Protein AF-A0A660N7K0-F1 (afdb_monomer)

Secondary structure (DSSP, 8-state):
--S-SSHHHHHHHHHHHHHHHHHHHHHHHHHHTTT-HHHHHHHHHHHHHHHHHH-HHHHHHHHHHHSHHHHHIIIIIITTSHHHHHHHHHHHHHHHHHHTTT---S-HHHHHHHHHHHHHHHHHHHHHHHTTSS-HHHHHHHHHHHHHHHHHHHHHHHHHHHTT-

Radius of gyration: 17.68 Å; Cα contacts (8 Å, |Δi|>4): 95; chains: 1; bounding box: 57×30×47 Å

Structure (mmCIF, N/CA/C/O backbone):
data_AF-A0A660N7K0-F1
#
_entry.id   AF-A0A660N7K0-F1
#
loop_
_atom_site.group_PDB
_atom_site.id
_atom_site.type_symbol
_atom_site.label_atom_id
_atom_site.label_alt_id
_atom_site.label_comp_id
_atom_site.label_asym_id
_atom_site.label_entity_id
_atom_site.label_seq_id
_atom_site.pdbx_PDB_ins_code
_atom_site.Cartn_x
_atom_site.Cartn_y
_atom_site.Cartn_z
_atom_site.occupancy
_atom_site.B_iso_or_equiv
_atom_site.auth_seq_id
_atom_site.auth_comp_id
_atom_site.auth_asym_id
_atom_site.auth_atom_id
_atom_site.pdbx_PDB_model_num
ATOM 1 N N . TYR A 1 1 ? -32.719 -7.099 9.840 1.00 61.91 1 TYR A N 1
ATOM 2 C CA . TYR A 1 1 ? -33.393 -8.025 8.919 1.00 61.91 1 TYR A CA 1
ATOM 3 C C . TYR A 1 1 ? -33.889 -7.398 7.612 1.00 61.91 1 TYR A C 1
ATOM 5 O O . TYR A 1 1 ? -33.947 -8.126 6.643 1.00 61.91 1 TYR A O 1
ATOM 13 N N . THR A 1 2 ? -34.236 -6.100 7.505 1.00 68.75 2 THR A N 1
ATOM 14 C CA . THR A 1 2 ? -34.593 -5.500 6.186 1.00 68.75 2 THR A CA 1
ATOM 15 C C . THR A 1 2 ? -33.383 -5.198 5.291 1.00 68.75 2 THR A C 1
ATOM 17 O O . THR A 1 2 ? -33.498 -5.291 4.078 1.00 68.75 2 THR A O 1
ATOM 20 N N . TYR A 1 3 ? -32.246 -4.820 5.884 1.00 72.25 3 TYR A N 1
ATOM 21 C CA . TYR A 1 3 ? -31.009 -4.471 5.160 1.00 72.25 3 TYR A CA 1
ATOM 22 C C . TYR A 1 3 ? -29.835 -5.398 5.465 1.00 72.25 3 TYR A C 1
ATOM 24 O O . TYR A 1 3 ? -28.925 -5.483 4.659 1.00 72.25 3 TYR A O 1
ATOM 32 N N . PHE A 1 4 ? -29.871 -6.049 6.629 1.00 82.62 4 PHE A N 1
ATOM 33 C CA . PHE A 1 4 ? -28.865 -7.009 7.062 1.00 82.62 4 PHE A CA 1
ATOM 34 C C . PHE A 1 4 ? -29.554 -8.195 7.715 1.00 82.62 4 PHE A C 1
ATOM 36 O O . PHE A 1 4 ? -30.488 -7.984 8.512 1.00 82.62 4 PHE A O 1
ATOM 43 N N . GLU A 1 5 ? -29.115 -9.398 7.372 1.00 80.12 5 GLU A N 1
ATOM 44 C CA . GLU A 1 5 ? -29.612 -10.653 7.928 1.00 80.12 5 GLU A CA 1
ATOM 45 C C . GLU A 1 5 ? -29.101 -10.857 9.350 1.00 80.12 5 GLU A C 1
ATOM 47 O O . GLU A 1 5 ? -29.891 -11.157 10.235 1.00 80.12 5 GLU A O 1
ATOM 52 N N . ASP A 1 6 ? -27.837 -10.569 9.633 1.00 81.38 6 ASP A N 1
ATOM 53 C CA . ASP A 1 6 ? -27.287 -10.646 10.983 1.00 81.38 6 ASP A CA 1
ATOM 54 C C . ASP A 1 6 ? -26.099 -9.682 11.173 1.00 81.38 6 ASP A C 1
ATOM 56 O O . ASP A 1 6 ? -25.927 -8.706 10.437 1.00 81.38 6 ASP A O 1
ATOM 60 N N . LYS A 1 7 ? -25.331 -9.879 12.249 1.00 77.38 7 LYS A N 1
ATOM 61 C CA . LYS A 1 7 ? -24.154 -9.052 12.541 1.00 77.38 7 LYS A CA 1
ATOM 62 C C . LYS A 1 7 ? -22.987 -9.355 11.606 1.00 77.38 7 LYS A C 1
ATOM 64 O O . LYS A 1 7 ? -22.185 -8.451 11.387 1.00 77.38 7 LYS A O 1
ATOM 69 N N . ASP A 1 8 ? -22.904 -10.574 11.089 1.00 73.31 8 ASP A N 1
ATOM 70 C CA . ASP A 1 8 ? -21.825 -11.005 10.209 1.00 73.31 8 ASP A CA 1
ATOM 71 C C . ASP A 1 8 ? -22.048 -10.420 8.807 1.00 73.31 8 ASP A C 1
ATOM 73 O O . ASP A 1 8 ? -21.110 -9.900 8.211 1.00 73.31 8 ASP A O 1
ATOM 77 N N . ASP A 1 9 ? -23.301 -10.342 8.350 1.00 71.12 9 ASP A N 1
ATOM 78 C CA . ASP A 1 9 ? -23.692 -9.645 7.115 1.00 71.12 9 ASP A CA 1
ATOM 79 C C . ASP A 1 9 ? -23.392 -8.131 7.180 1.00 71.12 9 ASP A C 1
ATOM 81 O O . ASP A 1 9 ? -22.743 -7.554 6.302 1.00 71.12 9 ASP A O 1
ATOM 85 N N . LEU A 1 10 ? -23.747 -7.474 8.294 1.00 78.12 10 LEU A N 1
ATOM 86 C CA . LEU A 1 10 ? -23.352 -6.079 8.531 1.00 78.12 10 LEU A CA 1
ATOM 87 C C . LEU A 1 10 ? -21.824 -5.911 8.519 1.00 78.12 10 LEU A C 1
ATOM 89 O O . LEU A 1 10 ? -21.305 -4.926 7.991 1.00 78.12 10 LEU A O 1
ATOM 93 N N . PHE A 1 11 ? -21.099 -6.853 9.118 1.00 72.56 11 PHE A N 1
ATOM 94 C CA . PHE A 1 11 ? -19.645 -6.821 9.176 1.00 72.56 11 PHE A CA 1
ATOM 95 C C . PHE A 1 11 ? -19.012 -6.985 7.794 1.00 72.56 11 PHE A C 1
ATOM 97 O O . PHE A 1 11 ? -18.104 -6.227 7.449 1.00 72.56 11 PHE A O 1
ATOM 104 N N . GLN A 1 12 ? -19.520 -7.916 6.987 1.00 72.25 12 GLN A N 1
ATOM 105 C CA . GLN A 1 12 ? -19.068 -8.139 5.620 1.00 72.25 12 GLN A CA 1
ATOM 106 C C . GLN A 1 12 ? -19.296 -6.900 4.749 1.00 72.25 12 GLN A C 1
ATOM 108 O O . GLN A 1 12 ? -18.367 -6.442 4.086 1.00 72.25 12 GLN A O 1
ATOM 113 N N . TYR A 1 13 ? -20.475 -6.281 4.819 1.00 76.00 13 TYR A N 1
ATOM 114 C CA . TYR A 1 13 ? -20.754 -5.049 4.078 1.00 76.00 13 TYR A CA 1
ATOM 115 C C . TYR A 1 13 ? -19.778 -3.912 4.435 1.00 76.00 13 TYR A C 1
ATOM 117 O O . TYR A 1 13 ? -19.250 -3.210 3.567 1.00 76.00 13 TYR A O 1
ATOM 125 N N . VAL A 1 14 ? -19.503 -3.738 5.731 1.00 74.44 14 VAL A N 1
ATOM 126 C CA . VAL A 1 14 ? -18.566 -2.727 6.247 1.00 74.44 14 VAL A CA 1
ATOM 127 C C . VAL A 1 14 ? -17.125 -3.034 5.816 1.00 74.44 14 VAL A C 1
ATOM 129 O O . VAL A 1 14 ? -16.373 -2.108 5.498 1.00 74.44 14 VAL A O 1
ATOM 132 N N . ALA A 1 15 ? -16.739 -4.310 5.771 1.00 70.94 15 ALA A N 1
ATOM 133 C CA . ALA A 1 15 ? -15.451 -4.778 5.270 1.00 70.94 15 ALA A CA 1
ATOM 134 C C . ALA A 1 15 ? -15.271 -4.511 3.765 1.00 70.94 15 ALA A C 1
ATOM 136 O O . ALA A 1 15 ? -14.248 -3.957 3.359 1.00 70.94 15 ALA A O 1
ATOM 137 N N . GLU A 1 16 ? -16.265 -4.849 2.945 1.00 73.06 16 GLU A N 1
ATOM 138 C CA . GLU A 1 16 ? -16.228 -4.658 1.491 1.00 73.06 16 GLU A CA 1
ATOM 139 C C . GLU A 1 16 ? -16.136 -3.175 1.104 1.00 73.06 16 GLU A C 1
ATOM 141 O O . GLU A 1 16 ? -15.312 -2.803 0.263 1.00 73.06 16 GLU A O 1
ATOM 146 N N . ASP A 1 17 ? -16.911 -2.300 1.758 1.00 75.25 17 ASP A N 1
ATOM 147 C CA . ASP A 1 17 ? -16.816 -0.850 1.541 1.00 75.25 17 ASP A CA 1
ATOM 148 C C . ASP A 1 17 ? -15.418 -0.312 1.879 1.00 75.25 17 ASP A C 1
ATOM 150 O O . ASP A 1 17 ? -14.887 0.55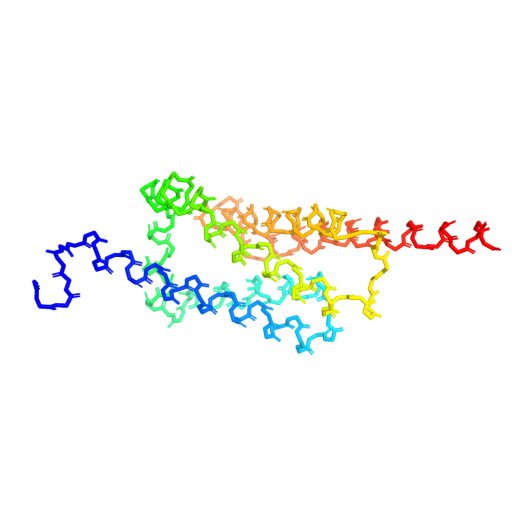3 1.179 1.00 75.25 17 ASP A O 1
ATOM 154 N N . PHE A 1 18 ? -14.791 -0.842 2.927 1.00 74.06 18 PHE A N 1
ATOM 155 C CA . PHE A 1 18 ? -13.445 -0.440 3.314 1.00 74.06 18 PHE A CA 1
ATOM 156 C C . PHE A 1 18 ? -12.383 -0.892 2.322 1.00 74.06 18 PHE A C 1
ATOM 158 O O . PHE A 1 18 ? -11.549 -0.077 1.924 1.00 74.06 18 PHE A O 1
ATOM 165 N N . VAL A 1 19 ? -12.435 -2.155 1.890 1.00 74.38 19 VAL A N 1
ATOM 166 C CA . VAL A 1 19 ? -11.533 -2.680 0.859 1.00 74.38 19 VAL A CA 1
ATOM 167 C C . VAL A 1 19 ? -11.653 -1.841 -0.408 1.00 74.38 19 VAL A C 1
ATOM 169 O O . VAL A 1 19 ? -10.633 -1.383 -0.920 1.00 74.38 19 VAL A O 1
ATOM 172 N N . ARG A 1 20 ? -12.879 -1.539 -0.855 1.00 76.31 20 ARG A N 1
ATOM 173 C CA . ARG A 1 20 ? -13.115 -0.661 -2.009 1.00 76.31 20 ARG A CA 1
ATOM 174 C C . ARG A 1 20 ? -12.455 0.706 -1.830 1.00 76.31 20 ARG A C 1
ATOM 176 O O . ARG A 1 20 ? -11.701 1.132 -2.695 1.00 76.31 20 ARG A O 1
ATOM 183 N N . ARG A 1 21 ? -1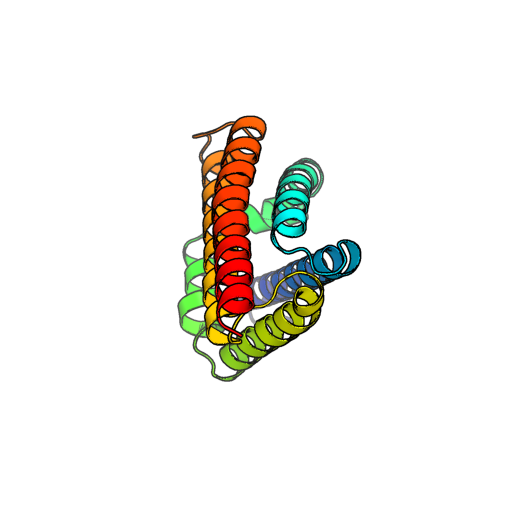2.655 1.369 -0.685 1.00 79.94 21 ARG A N 1
ATOM 184 C CA . ARG A 1 21 ? -12.035 2.680 -0.410 1.00 79.94 21 ARG A CA 1
ATOM 185 C C . ARG A 1 21 ? -10.509 2.626 -0.362 1.00 79.94 21 ARG A C 1
ATOM 187 O O . ARG A 1 21 ? -9.864 3.586 -0.782 1.00 79.94 21 ARG A O 1
ATOM 194 N N . ILE A 1 22 ? -9.927 1.549 0.171 1.00 79.50 22 ILE A N 1
ATOM 195 C CA . ILE A 1 22 ? -8.472 1.354 0.150 1.00 79.50 22 ILE A CA 1
ATOM 196 C C . ILE A 1 22 ? -7.996 1.214 -1.291 1.00 79.50 22 ILE A C 1
ATOM 198 O O . ILE A 1 22 ? -7.069 1.919 -1.677 1.00 79.50 22 ILE A O 1
ATOM 202 N N . VAL A 1 23 ? -8.626 0.340 -2.076 1.00 82.56 23 VAL A N 1
ATOM 203 C CA . VAL A 1 23 ? -8.269 0.098 -3.480 1.00 82.56 23 VAL A CA 1
ATOM 204 C C . VAL A 1 23 ? -8.353 1.392 -4.289 1.00 82.56 23 VAL A C 1
ATOM 206 O O . VAL A 1 23 ? -7.375 1.770 -4.935 1.00 82.56 23 VAL A O 1
ATOM 209 N N . ASP A 1 24 ? -9.454 2.134 -4.163 1.00 86.38 24 ASP A N 1
ATOM 210 C CA . ASP A 1 24 ? -9.631 3.434 -4.813 1.00 86.38 24 ASP A CA 1
ATOM 211 C C . ASP A 1 24 ? -8.522 4.415 -4.412 1.00 86.38 24 ASP A C 1
ATOM 213 O O . ASP A 1 24 ? -7.967 5.123 -5.260 1.00 86.38 24 ASP A O 1
ATOM 217 N N . ARG A 1 25 ? -8.146 4.449 -3.123 1.00 88.94 25 ARG A N 1
ATOM 218 C CA . ARG A 1 25 ? -7.062 5.318 -2.650 1.00 88.94 25 ARG A CA 1
ATOM 219 C C . ARG A 1 25 ? -5.704 4.884 -3.196 1.00 88.94 25 ARG A C 1
ATOM 221 O O . ARG A 1 25 ? -4.945 5.755 -3.609 1.00 88.94 25 ARG A O 1
ATOM 228 N N . VAL A 1 26 ? -5.410 3.584 -3.237 1.00 88.88 26 VAL A N 1
ATOM 229 C CA . VAL A 1 26 ? -4.169 3.036 -3.811 1.00 88.88 26 VAL A CA 1
ATOM 230 C C . VAL A 1 26 ? -4.041 3.456 -5.272 1.00 88.88 26 VAL A C 1
ATOM 232 O O . VAL A 1 26 ? -3.041 4.067 -5.647 1.00 88.88 26 VAL A O 1
ATOM 235 N N . ILE A 1 27 ? -5.077 3.212 -6.077 1.00 91.31 27 ILE A N 1
ATOM 236 C CA . ILE A 1 27 ? -5.116 3.602 -7.491 1.00 91.31 27 ILE A CA 1
ATOM 237 C C . ILE A 1 27 ? -4.935 5.116 -7.640 1.00 91.31 27 ILE A C 1
ATOM 239 O O . ILE A 1 27 ? -4.167 5.571 -8.487 1.00 91.31 27 ILE A O 1
ATOM 243 N N . THR A 1 28 ? -5.624 5.903 -6.810 1.00 94.62 28 THR A N 1
ATOM 244 C CA . THR A 1 28 ? -5.541 7.368 -6.842 1.00 94.62 28 THR A CA 1
ATOM 245 C C . THR A 1 28 ? -4.121 7.855 -6.568 1.00 94.62 28 THR A C 1
ATOM 247 O O . THR A 1 28 ? -3.601 8.635 -7.356 1.00 94.62 28 THR A O 1
ATOM 250 N N . VAL A 1 29 ? -3.461 7.365 -5.514 1.00 95.25 29 VAL A N 1
ATOM 251 C CA . VAL A 1 29 ? -2.089 7.786 -5.174 1.00 95.25 29 VAL A CA 1
ATOM 252 C C . VAL A 1 29 ? -1.095 7.371 -6.259 1.00 95.25 29 VAL A C 1
ATOM 254 O O . VAL A 1 29 ? -0.212 8.149 -6.612 1.00 95.25 29 VAL A O 1
ATOM 257 N N . ILE A 1 30 ? -1.263 6.186 -6.851 1.00 95.31 30 ILE A N 1
ATOM 258 C CA . ILE A 1 30 ? -0.426 5.743 -7.975 1.00 95.31 30 ILE A CA 1
ATOM 259 C C . ILE A 1 30 ? -0.611 6.663 -9.186 1.00 95.31 30 ILE A C 1
ATOM 261 O O . ILE A 1 30 ? 0.378 7.065 -9.798 1.00 95.31 30 ILE A O 1
ATOM 265 N N . LYS A 1 31 ? -1.852 7.057 -9.506 1.00 95.00 31 LYS A N 1
ATOM 266 C CA . LYS A 1 31 ? -2.149 8.041 -10.563 1.00 95.00 31 LYS A CA 1
ATOM 267 C C . LYS A 1 31 ? -1.535 9.411 -10.253 1.00 95.00 31 LYS A C 1
ATOM 269 O O . LYS A 1 31 ? -0.892 9.988 -11.126 1.00 95.00 31 LYS A O 1
ATOM 274 N N . GLU A 1 32 ? -1.693 9.909 -9.026 1.00 95.94 32 GLU A N 1
ATOM 275 C CA . GLU A 1 32 ? -1.128 11.186 -8.554 1.00 95.94 32 GLU A CA 1
ATOM 276 C C . GLU A 1 32 ? 0.405 11.215 -8.675 1.00 95.94 32 GLU A C 1
ATOM 278 O O . GLU A 1 32 ? 0.977 12.240 -9.039 1.00 95.94 32 GLU A O 1
ATOM 283 N N . ASN A 1 33 ? 1.062 10.073 -8.454 1.00 95.88 33 ASN A N 1
ATOM 284 C CA . ASN A 1 33 ? 2.512 9.903 -8.575 1.00 95.88 33 ASN A CA 1
ATOM 285 C C . ASN A 1 33 ? 2.975 9.438 -9.966 1.00 95.88 33 ASN A C 1
ATOM 287 O O . ASN A 1 33 ? 4.088 8.927 -10.110 1.00 95.88 33 ASN A O 1
ATOM 291 N N . GLY A 1 34 ? 2.130 9.566 -10.994 1.00 94.00 34 GLY A N 1
ATOM 292 C CA . GLY A 1 34 ? 2.491 9.251 -12.378 1.00 94.00 34 GLY A CA 1
ATOM 293 C C . GLY A 1 34 ? 2.863 7.785 -12.624 1.00 94.00 34 GLY A C 1
ATOM 294 O O . GLY A 1 34 ? 3.617 7.506 -13.551 1.00 94.00 34 GLY A O 1
ATOM 295 N N . GLY A 1 35 ? 2.371 6.858 -11.798 1.00 93.06 35 GLY A N 1
ATOM 296 C CA . GLY A 1 35 ? 2.657 5.426 -11.908 1.00 93.06 35 GLY A CA 1
ATOM 297 C C . GLY A 1 35 ? 3.796 4.912 -11.025 1.00 93.06 35 GLY A C 1
ATOM 298 O O . GLY A 1 35 ? 4.073 3.713 -11.055 1.00 93.06 35 GLY A O 1
ATOM 299 N N . ASN A 1 36 ? 4.457 5.765 -10.230 1.00 94.69 36 ASN A N 1
ATOM 300 C CA . ASN A 1 36 ? 5.545 5.324 -9.353 1.00 94.69 36 ASN A CA 1
ATOM 301 C C . ASN A 1 36 ? 5.002 4.514 -8.157 1.00 94.69 36 ASN A C 1
ATOM 303 O O . ASN A 1 36 ? 4.364 5.063 -7.253 1.00 94.69 36 ASN A O 1
ATOM 307 N N . LEU A 1 37 ? 5.264 3.204 -8.146 1.00 94.06 37 LEU A N 1
ATOM 308 C CA . LEU A 1 37 ? 4.744 2.260 -7.153 1.00 94.06 37 LEU A CA 1
ATOM 309 C C . LEU A 1 37 ? 5.409 2.433 -5.783 1.00 94.06 37 LEU A C 1
ATOM 311 O O . LEU A 1 37 ? 4.721 2.428 -4.762 1.00 94.06 37 LEU A O 1
ATOM 315 N N . PHE A 1 38 ? 6.731 2.609 -5.750 1.00 94.69 38 PHE A N 1
ATOM 316 C CA . PHE A 1 38 ? 7.514 2.656 -4.511 1.00 94.69 38 PHE A CA 1
ATOM 317 C C . PHE A 1 38 ? 7.284 3.964 -3.744 1.00 94.69 38 PHE A C 1
ATOM 319 O O . PHE A 1 38 ? 7.058 3.951 -2.529 1.00 94.69 38 PHE A O 1
ATOM 326 N N . LEU A 1 39 ? 7.225 5.094 -4.455 1.00 95.00 39 LEU A N 1
ATOM 327 C CA . LEU A 1 39 ? 6.812 6.382 -3.898 1.00 95.00 39 LEU A CA 1
ATOM 328 C C . LEU A 1 39 ? 5.386 6.303 -3.347 1.00 95.00 39 LEU A C 1
ATOM 330 O O . LEU A 1 39 ? 5.128 6.729 -2.218 1.00 95.00 39 LEU A O 1
ATOM 334 N N . SER A 1 40 ? 4.471 5.707 -4.114 1.00 96.00 40 SER A N 1
ATOM 335 C CA . SER A 1 40 ? 3.074 5.556 -3.702 1.00 96.00 40 SER A CA 1
ATOM 336 C C . SER A 1 40 ? 2.936 4.708 -2.443 1.00 96.00 40 SER A C 1
ATOM 338 O O . SER A 1 40 ? 2.213 5.100 -1.530 1.00 96.00 40 SER A O 1
ATOM 340 N N . ALA A 1 41 ? 3.669 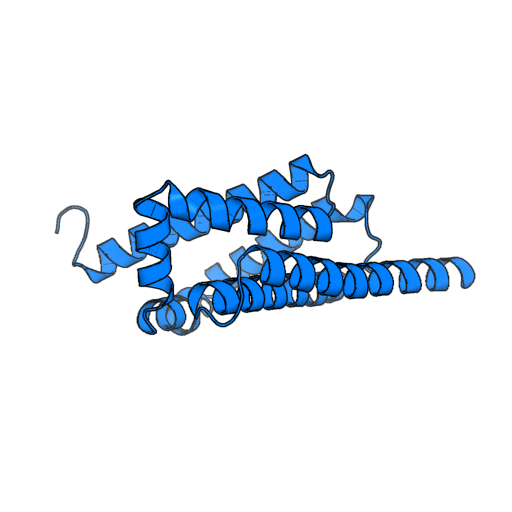3.597 -2.339 1.00 94.56 41 ALA A N 1
ATOM 341 C CA . ALA A 1 41 ? 3.676 2.753 -1.147 1.00 94.56 41 ALA A CA 1
ATOM 342 C C .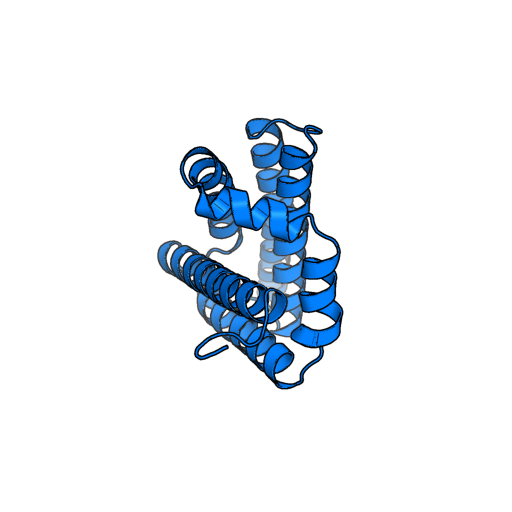 ALA A 1 41 ? 4.156 3.517 0.101 1.00 94.56 41 ALA A C 1
ATOM 344 O O . ALA A 1 41 ? 3.510 3.458 1.149 1.00 94.56 41 ALA A O 1
ATOM 345 N N . ASN A 1 42 ? 5.235 4.298 -0.016 1.00 94.44 42 ASN A N 1
ATOM 346 C CA . ASN A 1 42 ? 5.732 5.142 1.074 1.00 94.44 42 ASN A CA 1
ATOM 347 C C . ASN A 1 42 ? 4.719 6.219 1.500 1.00 94.44 42 ASN A C 1
ATOM 349 O O . ASN A 1 42 ? 4.525 6.459 2.697 1.00 94.44 42 ASN A O 1
ATOM 353 N N . MET A 1 43 ? 4.056 6.865 0.535 1.00 94.50 43 MET A N 1
ATOM 354 C CA . MET A 1 43 ? 3.029 7.876 0.807 1.00 94.50 43 MET A CA 1
ATOM 355 C C . MET A 1 43 ? 1.802 7.271 1.486 1.00 94.50 43 MET A C 1
ATOM 357 O O . MET A 1 43 ? 1.362 7.786 2.513 1.00 94.50 43 MET A O 1
ATOM 361 N N . LEU A 1 44 ? 1.298 6.153 0.963 1.00 92.88 44 LEU A N 1
ATOM 362 C CA . LEU A 1 44 ? 0.170 5.421 1.539 1.00 92.88 44 LEU A CA 1
ATOM 363 C C . LEU A 1 44 ? 0.473 4.951 2.964 1.00 92.88 44 LEU A C 1
ATOM 365 O O . LEU A 1 44 ? -0.410 4.987 3.819 1.00 92.88 44 LEU A O 1
ATOM 369 N N . PHE A 1 45 ? 1.716 4.552 3.247 1.00 91.69 45 PHE A N 1
ATOM 370 C CA . PHE A 1 45 ? 2.112 4.114 4.583 1.00 91.69 45 PHE A CA 1
ATOM 371 C C . PHE A 1 45 ? 2.050 5.271 5.583 1.00 91.69 45 PHE A C 1
ATOM 373 O O . PHE A 1 45 ? 1.437 5.151 6.644 1.00 91.69 45 PHE A O 1
ATOM 380 N N . ALA A 1 46 ? 2.632 6.417 5.223 1.00 90.62 46 ALA A N 1
ATOM 381 C CA . ALA A 1 46 ? 2.592 7.616 6.055 1.00 90.62 46 ALA A CA 1
ATOM 382 C C . ALA A 1 46 ? 1.156 8.134 6.250 1.00 90.62 46 ALA A C 1
ATOM 384 O O . ALA A 1 46 ? 0.770 8.483 7.365 1.00 90.62 46 ALA A O 1
ATOM 385 N N . GLU A 1 47 ? 0.352 8.141 5.184 1.00 88.81 47 GLU A N 1
ATOM 386 C CA . GLU A 1 47 ? -1.053 8.544 5.240 1.00 88.81 47 GLU A CA 1
ATOM 387 C C . GLU A 1 47 ? -1.882 7.610 6.130 1.00 88.81 47 GLU A C 1
ATOM 389 O O . GLU A 1 47 ? -2.700 8.081 6.920 1.00 88.81 47 GLU A O 1
ATOM 394 N N . GLY A 1 48 ? -1.661 6.295 6.039 1.00 83.50 48 GLY A N 1
ATOM 395 C CA . GLY A 1 48 ? -2.354 5.301 6.856 1.00 83.50 48 GLY A CA 1
ATOM 396 C C . GLY A 1 48 ? -2.115 5.501 8.353 1.00 83.50 48 GLY A C 1
ATOM 397 O O . GLY A 1 48 ? -3.068 5.487 9.132 1.00 83.50 48 GLY A O 1
ATOM 398 N N . LEU A 1 49 ? -0.862 5.760 8.744 1.00 84.75 49 LEU A N 1
ATOM 399 C CA . LEU A 1 49 ? -0.498 6.036 10.138 1.00 84.75 49 LEU A CA 1
ATOM 400 C C . LEU A 1 49 ? -1.137 7.327 10.669 1.00 84.75 49 LEU A C 1
ATOM 402 O O . LEU A 1 49 ? -1.558 7.381 11.823 1.00 84.75 49 LEU A O 1
ATOM 406 N N . GLU A 1 50 ? -1.249 8.363 9.838 1.00 84.44 50 GLU A N 1
ATOM 407 C CA . GLU A 1 50 ? -1.854 9.632 10.252 1.00 84.44 50 GLU A CA 1
ATOM 408 C C . GLU A 1 50 ? -3.386 9.555 10.335 1.00 84.44 50 GLU A C 1
ATOM 410 O O . GLU A 1 50 ? -4.004 10.045 11.287 1.00 84.44 50 GLU A O 1
ATOM 415 N N . ARG A 1 51 ? -4.024 8.879 9.372 1.00 78.12 51 ARG A N 1
ATOM 416 C CA . ARG A 1 51 ? -5.478 8.665 9.376 1.00 78.12 51 ARG A CA 1
ATOM 417 C C . ARG A 1 51 ? -5.937 7.851 10.578 1.00 78.12 51 ARG A C 1
ATOM 419 O O . ARG A 1 51 ? -7.010 8.113 11.106 1.00 78.12 51 ARG A O 1
ATOM 426 N N . GLU A 1 52 ? -5.147 6.896 11.048 1.00 75.50 52 GLU A N 1
ATOM 427 C CA . GLU A 1 52 ? -5.482 6.136 12.254 1.00 75.50 52 GLU A CA 1
ATOM 428 C C . GLU A 1 52 ? -5.575 7.012 13.508 1.00 75.50 52 GLU A C 1
ATOM 430 O O . GLU A 1 52 ? -6.452 6.798 14.345 1.00 75.50 52 GLU A O 1
ATOM 435 N N . LYS A 1 53 ? -4.709 8.020 13.646 1.00 77.94 53 LYS A N 1
ATOM 436 C CA . LYS A 1 53 ? -4.734 8.931 14.804 1.00 77.94 53 LYS A CA 1
ATOM 437 C C . LYS A 1 53 ? -6.001 9.781 14.841 1.00 77.94 53 LYS A C 1
ATOM 439 O O . LYS A 1 53 ? -6.411 10.229 15.908 1.00 77.94 53 LYS A O 1
ATOM 444 N N . THR A 1 54 ? -6.609 10.008 13.679 1.00 74.69 54 THR A N 1
ATOM 445 C CA . THR A 1 54 ? -7.675 10.997 13.483 1.00 74.69 54 THR A CA 1
ATOM 446 C C . THR A 1 54 ? -9.032 10.383 13.132 1.00 74.69 54 THR A C 1
ATOM 448 O O . THR A 1 54 ? -10.053 11.055 13.264 1.00 74.69 54 THR A O 1
ATOM 451 N N . SER A 1 55 ? -9.080 9.111 12.722 1.00 75.50 55 SER A N 1
ATOM 452 C CA . SER A 1 55 ? -10.293 8.446 12.243 1.00 75.50 55 SER A CA 1
ATOM 453 C C . SER A 1 55 ? -10.688 7.250 13.109 1.00 75.50 55 SER A C 1
ATOM 455 O O . SER A 1 55 ? -10.083 6.180 13.041 1.00 75.50 55 SER A O 1
ATOM 457 N N . THR A 1 56 ? -11.795 7.393 13.843 1.00 70.75 56 THR A N 1
ATOM 458 C CA . THR A 1 56 ? -12.462 6.286 14.556 1.00 70.75 56 THR A CA 1
ATOM 459 C C . THR A 1 56 ? -12.814 5.130 13.616 1.00 70.75 56 THR A C 1
ATOM 461 O O . THR A 1 56 ? -12.748 3.969 14.005 1.00 70.75 56 THR A O 1
ATOM 464 N N . TYR A 1 57 ? -13.147 5.446 12.359 1.00 69.25 57 TYR A N 1
ATOM 465 C CA . TYR A 1 57 ? -13.425 4.456 11.319 1.00 69.25 57 TYR A CA 1
ATOM 466 C C . TYR A 1 57 ? -12.174 3.616 11.039 1.00 69.25 57 TYR A C 1
ATOM 468 O O . TYR A 1 57 ? -12.227 2.398 11.144 1.00 69.25 57 TYR A O 1
ATOM 476 N N . ALA A 1 58 ? -11.020 4.247 10.793 1.00 67.19 58 ALA A N 1
ATOM 477 C CA . ALA A 1 58 ? -9.761 3.536 10.547 1.00 67.19 58 ALA A CA 1
ATOM 478 C C . ALA A 1 58 ? -9.315 2.662 11.736 1.00 67.19 58 ALA A C 1
ATOM 480 O O . ALA A 1 58 ? -8.805 1.561 11.531 1.00 67.19 58 ALA A O 1
ATOM 481 N N . GLN A 1 59 ? -9.545 3.117 12.972 1.00 68.88 59 GLN A N 1
ATOM 482 C CA . GLN A 1 59 ? -9.255 2.332 14.178 1.00 68.88 59 GLN A CA 1
ATOM 483 C C . GLN A 1 59 ? -10.138 1.084 14.280 1.00 68.88 59 GLN A C 1
ATOM 485 O O . GLN A 1 59 ? -9.621 0.000 14.542 1.00 68.88 59 GLN A O 1
ATOM 490 N N . LEU A 1 60 ? -11.444 1.216 14.011 1.00 67.12 60 LEU A N 1
ATOM 491 C CA . LEU A 1 60 ? -12.373 0.084 13.972 1.00 67.12 60 LEU A CA 1
ATOM 492 C C . LEU A 1 60 ? -11.893 -0.986 12.983 1.00 67.12 60 LEU A C 1
ATOM 494 O O . LEU A 1 60 ? -11.860 -2.161 13.328 1.00 67.12 60 LEU A O 1
ATOM 498 N N . TYR A 1 61 ? -11.441 -0.588 11.792 1.00 67.81 61 TYR A N 1
ATOM 499 C CA . TYR A 1 61 ? -10.939 -1.545 10.802 1.00 67.81 61 TYR A CA 1
ATOM 500 C C . TYR A 1 61 ? -9.651 -2.234 11.195 1.00 67.81 61 TYR A C 1
ATOM 502 O O . TYR A 1 61 ? -9.486 -3.410 10.901 1.00 67.81 61 TYR A O 1
ATOM 510 N N . LEU A 1 62 ? -8.731 -1.533 11.849 1.00 65.69 62 LEU A N 1
ATOM 511 C CA . LEU A 1 62 ? -7.513 -2.165 12.341 1.00 65.69 62 LEU A CA 1
ATOM 512 C C . LEU A 1 62 ? -7.822 -3.218 13.407 1.00 65.69 62 LEU A C 1
ATOM 514 O O . LEU A 1 62 ? -7.161 -4.251 13.433 1.00 65.69 62 LEU A O 1
ATOM 518 N N . GLU A 1 63 ? -8.825 -2.988 14.255 1.00 64.75 63 GLU A N 1
ATOM 519 C CA . GLU A 1 63 ? -9.308 -4.009 15.193 1.00 64.75 63 GLU A CA 1
ATOM 520 C C . GLU A 1 63 ? -9.980 -5.181 14.466 1.00 64.75 63 GLU A C 1
ATOM 522 O O . GLU A 1 63 ? -9.722 -6.335 14.795 1.00 64.75 63 GLU A O 1
ATOM 527 N N . VAL A 1 64 ? -10.743 -4.903 13.409 1.00 60.94 64 VAL A N 1
ATOM 528 C CA . VAL A 1 64 ? -11.340 -5.925 12.535 1.00 60.94 64 VAL A CA 1
ATOM 529 C C . VAL A 1 64 ? -10.279 -6.763 11.809 1.00 60.94 64 VAL A C 1
ATOM 531 O O . VAL A 1 64 ? -10.377 -7.983 11.789 1.00 60.94 64 VAL A O 1
ATOM 534 N N . PHE A 1 65 ? -9.221 -6.143 11.281 1.00 59.22 65 PHE A N 1
ATOM 535 C CA . PHE A 1 65 ? -8.097 -6.823 10.624 1.00 59.22 65 PHE A CA 1
ATOM 536 C C . PHE A 1 65 ? -7.279 -7.699 11.582 1.00 59.22 65 PHE A C 1
ATOM 538 O O . PHE A 1 65 ? -6.660 -8.669 11.147 1.00 59.22 65 PHE A O 1
ATOM 545 N N . LYS A 1 66 ? -7.231 -7.345 12.874 1.00 58.72 66 LYS A N 1
ATOM 546 C CA . LYS A 1 66 ? -6.584 -8.165 13.911 1.00 58.72 66 LYS A CA 1
ATOM 547 C C . LYS A 1 66 ? -7.392 -9.414 14.238 1.00 58.72 66 LYS A C 1
ATOM 549 O O . LYS A 1 66 ? -6.808 -10.385 14.721 1.00 58.72 66 LYS A O 1
ATOM 554 N N . ASP A 1 67 ? -8.701 -9.393 14.002 1.00 56.97 67 ASP A N 1
ATOM 555 C CA . ASP A 1 67 ? -9.537 -10.564 14.186 1.00 56.97 67 ASP A CA 1
ATOM 556 C C . ASP A 1 67 ? -9.233 -11.579 13.077 1.00 56.97 67 ASP A C 1
ATOM 558 O O . ASP A 1 67 ? -9.374 -11.318 11.878 1.00 56.97 67 ASP A O 1
ATOM 562 N N . TYR A 1 68 ? -8.796 -12.766 13.498 1.00 46.38 68 TYR A N 1
ATOM 563 C CA . TYR A 1 68 ? -8.478 -13.902 12.634 1.00 46.38 68 TYR A CA 1
ATOM 564 C C . TYR A 1 68 ? -9.637 -14.225 11.676 1.00 46.38 68 TYR A C 1
ATOM 566 O O . TYR A 1 68 ? -9.413 -14.723 10.577 1.00 46.38 68 TYR A O 1
ATOM 574 N N . THR A 1 69 ? -10.866 -13.868 12.056 1.00 46.75 69 THR A N 1
ATOM 575 C CA . THR A 1 69 ? -12.089 -14.038 11.270 1.00 46.75 69 THR A CA 1
ATOM 576 C C . THR A 1 69 ? -12.118 -13.186 9.998 1.00 46.75 69 THR A C 1
ATOM 578 O O . THR A 1 69 ? -12.561 -13.685 8.972 1.00 46.75 69 THR A O 1
ATOM 581 N N . PHE A 1 70 ? -11.589 -11.958 10.001 1.00 49.69 70 PHE A N 1
ATOM 582 C CA . PHE A 1 70 ? -11.532 -11.104 8.804 1.00 49.69 70 PHE A CA 1
ATOM 583 C C . PHE A 1 70 ? -10.493 -11.607 7.795 1.00 49.69 70 PHE A C 1
ATOM 585 O O . PHE A 1 70 ? -10.771 -11.718 6.603 1.00 49.69 70 PHE A O 1
ATOM 592 N N . VAL A 1 71 ? -9.303 -11.982 8.276 1.00 53.00 71 VAL A N 1
ATOM 593 C CA . VAL A 1 71 ? -8.253 -12.600 7.447 1.00 53.00 71 VAL A CA 1
ATOM 594 C C . VAL A 1 71 ? -8.730 -13.941 6.885 1.00 53.00 71 VAL A C 1
ATOM 596 O O . VAL A 1 71 ? -8.408 -14.282 5.749 1.00 53.00 71 VAL A O 1
ATOM 599 N N . ARG A 1 72 ? -9.527 -14.686 7.657 1.00 49.44 72 ARG A N 1
ATOM 600 C CA . ARG A 1 72 ? -10.174 -15.931 7.242 1.00 49.44 72 ARG A CA 1
ATOM 601 C C . ARG A 1 72 ? -11.287 -15.697 6.219 1.00 49.44 72 ARG A C 1
ATOM 603 O O . ARG A 1 72 ? -11.274 -16.358 5.198 1.00 49.44 72 ARG A O 1
ATOM 610 N N . LEU A 1 73 ? -12.180 -14.730 6.419 1.00 47.34 73 LEU A N 1
ATOM 611 C CA . LEU A 1 73 ? -13.228 -14.355 5.456 1.00 47.34 73 LEU A CA 1
ATOM 612 C C . LEU A 1 73 ? -12.624 -13.875 4.133 1.00 47.34 73 LEU A C 1
ATOM 614 O O . LEU A 1 73 ? -13.045 -14.314 3.068 1.00 47.34 73 LEU A O 1
ATOM 618 N N . MET A 1 74 ? -11.563 -13.066 4.192 1.00 50.66 74 MET A N 1
ATOM 619 C CA . MET A 1 74 ? -10.826 -12.639 3.005 1.00 50.66 74 MET A CA 1
ATOM 620 C C . MET A 1 74 ? -10.081 -13.793 2.323 1.00 50.66 74 MET A C 1
ATOM 622 O O . MET A 1 74 ? -10.002 -13.773 1.107 1.00 50.66 74 MET A O 1
ATOM 626 N N . ASN A 1 75 ? -9.561 -14.800 3.038 1.00 50.97 75 ASN A N 1
ATOM 627 C CA . ASN A 1 75 ? -8.786 -15.904 2.437 1.00 50.97 75 ASN A CA 1
ATOM 628 C C . ASN A 1 75 ? -9.599 -17.164 2.068 1.00 50.97 75 ASN A C 1
ATOM 630 O O . ASN A 1 75 ? -9.226 -17.872 1.132 1.00 50.97 75 ASN A O 1
ATOM 634 N N . GLU A 1 76 ? -10.655 -17.493 2.812 1.00 42.72 76 GLU A N 1
ATOM 635 C CA . GLU A 1 76 ? -11.400 -18.757 2.703 1.00 42.72 76 GLU A CA 1
ATOM 636 C C . GLU A 1 76 ? -12.691 -18.614 1.886 1.00 42.72 76 GLU A C 1
ATOM 638 O O . GLU A 1 76 ? -12.967 -19.493 1.071 1.00 42.72 76 GLU A O 1
ATOM 643 N N . GLU A 1 77 ? -13.437 -17.513 2.035 1.00 44.00 77 GLU A N 1
ATOM 644 C CA . GLU A 1 77 ? -14.725 -17.295 1.344 1.00 44.00 77 GLU A CA 1
ATOM 645 C C . GLU A 1 77 ? -14.643 -16.193 0.269 1.00 44.00 77 GLU A C 1
ATOM 647 O O . GLU A 1 77 ? -15.221 -16.325 -0.809 1.00 44.00 77 GLU A O 1
ATOM 652 N N . GLY A 1 78 ? -13.841 -15.151 0.511 1.00 44.97 78 GLY A N 1
ATOM 653 C CA . GLY A 1 78 ? -13.592 -14.035 -0.399 1.00 44.97 78 GLY A CA 1
ATOM 654 C C . GLY A 1 78 ? -12.586 -14.371 -1.503 1.00 44.97 78 GLY A C 1
ATOM 655 O O . GLY A 1 78 ? -12.968 -14.497 -2.659 1.00 44.97 78 GLY A O 1
ATOM 656 N N . ALA A 1 79 ? -11.304 -14.563 -1.193 1.00 47.50 79 ALA A N 1
ATOM 657 C CA . ALA A 1 79 ? -10.221 -14.664 -2.186 1.00 47.50 79 ALA A CA 1
ATOM 658 C C . ALA A 1 79 ? -10.256 -15.908 -3.089 1.00 47.50 79 ALA A C 1
ATOM 660 O O . ALA A 1 79 ? -9.469 -15.994 -4.028 1.00 47.50 79 ALA A O 1
ATOM 661 N N . ARG A 1 80 ? -11.127 -16.889 -2.823 1.00 44.78 80 ARG A N 1
ATOM 662 C CA . ARG A 1 80 ? -11.246 -18.116 -3.631 1.00 44.78 80 ARG A CA 1
ATOM 663 C C . ARG A 1 80 ? -12.489 -18.168 -4.508 1.00 44.78 80 ARG A C 1
ATOM 665 O O . ARG A 1 80 ? -12.612 -19.099 -5.306 1.00 44.78 80 ARG A O 1
ATOM 672 N N . SER A 1 81 ? -13.396 -17.196 -4.402 1.00 58.50 81 SER A N 1
ATOM 673 C CA . SER A 1 81 ? -14.446 -17.070 -5.406 1.00 58.50 81 SER A CA 1
ATOM 674 C C . SER A 1 81 ? -13.795 -16.627 -6.720 1.00 58.50 81 SER A C 1
ATOM 676 O O . SER A 1 81 ? -12.908 -15.770 -6.741 1.00 58.50 81 SER A O 1
ATOM 678 N N . LYS A 1 82 ? -14.207 -17.236 -7.835 1.00 59.78 82 LYS A N 1
ATOM 679 C CA . LYS A 1 82 ? -13.689 -16.889 -9.165 1.00 59.78 82 LYS A CA 1
ATOM 680 C C . LYS A 1 82 ? -13.806 -15.383 -9.437 1.00 59.78 82 LYS A C 1
ATOM 682 O O . LYS A 1 82 ? -12.888 -14.787 -9.980 1.00 59.78 82 LYS A O 1
ATOM 687 N N . GLU A 1 83 ? -14.898 -14.778 -8.983 1.00 63.53 83 GLU A N 1
ATOM 688 C CA . GLU A 1 83 ? -15.179 -13.351 -9.130 1.00 63.53 83 GLU A CA 1
ATOM 689 C C . GLU A 1 83 ? -14.175 -12.4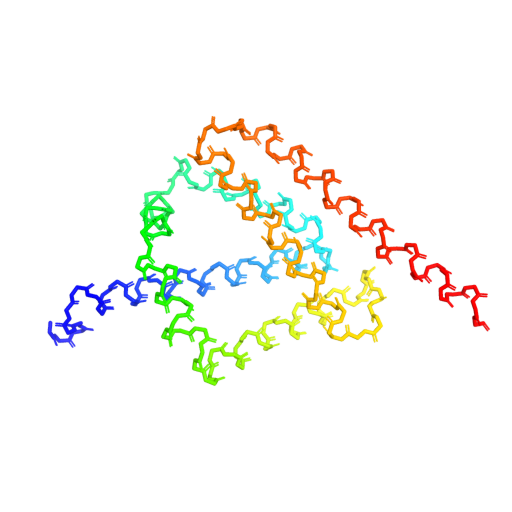62 -8.376 1.00 63.53 83 GLU A C 1
ATOM 691 O O . GLU A 1 83 ? -13.749 -11.430 -8.886 1.00 63.53 83 GLU A O 1
ATOM 696 N N . ASN A 1 84 ? -13.751 -12.853 -7.173 1.00 65.31 84 ASN A N 1
ATOM 697 C CA . ASN A 1 84 ? -12.787 -12.069 -6.401 1.00 65.31 84 ASN A CA 1
ATOM 698 C C . ASN A 1 84 ? -11.355 -12.237 -6.919 1.00 65.31 84 ASN A C 1
ATOM 700 O O . ASN A 1 84 ? -10.587 -11.277 -6.887 1.00 65.31 84 ASN A O 1
ATOM 704 N N . LEU A 1 85 ? -11.014 -13.411 -7.461 1.00 66.31 85 LEU A N 1
ATOM 705 C CA . LEU A 1 85 ? -9.770 -13.601 -8.212 1.00 66.31 85 LEU A CA 1
ATOM 706 C C . LEU A 1 85 ? -9.749 -12.735 -9.478 1.00 66.31 85 LEU A C 1
ATOM 708 O O . LEU A 1 85 ? -8.749 -12.075 -9.741 1.00 66.31 85 LEU A O 1
ATOM 712 N N . GLU A 1 86 ? -10.859 -12.670 -10.216 1.00 72.25 86 GLU A N 1
ATOM 713 C CA . GLU A 1 86 ? -10.994 -11.809 -11.399 1.00 72.25 86 GLU A CA 1
ATOM 714 C C . GLU A 1 86 ? -10.851 -10.322 -11.041 1.00 72.25 86 GLU A C 1
ATOM 716 O O . GLU A 1 86 ? -10.083 -9.615 -11.692 1.00 72.25 86 GLU A O 1
ATOM 721 N N . LYS A 1 87 ? -11.495 -9.855 -9.961 1.00 73.50 87 LYS A N 1
ATOM 722 C CA . LYS A 1 87 ? -11.328 -8.478 -9.453 1.00 73.50 87 LYS A CA 1
ATOM 723 C C . LYS A 1 87 ? -9.884 -8.184 -9.036 1.00 73.50 87 LYS A C 1
ATOM 725 O O . LYS A 1 87 ? -9.379 -7.088 -9.270 1.00 73.50 87 LYS A O 1
ATOM 730 N N . TRP A 1 88 ? -9.207 -9.155 -8.425 1.00 73.31 88 TRP A N 1
ATOM 731 C CA . TRP A 1 88 ? -7.808 -9.019 -8.021 1.00 73.31 88 TRP A CA 1
ATOM 732 C C . TRP A 1 88 ? -6.859 -8.961 -9.223 1.00 73.31 88 TRP A C 1
ATOM 734 O O . TRP A 1 88 ? -5.937 -8.143 -9.249 1.00 73.31 88 TRP A O 1
ATOM 744 N N . GLU A 1 89 ? -7.098 -9.782 -10.246 1.00 79.12 89 GLU A N 1
ATOM 745 C CA . GLU A 1 89 ? -6.374 -9.713 -11.516 1.00 79.12 89 GLU A CA 1
ATOM 746 C C . GLU A 1 89 ? -6.633 -8.397 -12.258 1.00 79.12 89 GLU A C 1
ATOM 748 O O . GLU A 1 89 ? -5.706 -7.824 -12.830 1.00 79.12 89 GLU A O 1
ATOM 753 N N . GLU A 1 90 ? -7.873 -7.904 -12.256 1.00 83.69 90 GLU A N 1
ATOM 754 C CA . GLU A 1 90 ? -8.241 -6.632 -12.880 1.00 83.69 90 GLU A CA 1
ATOM 755 C C . GLU A 1 90 ? -7.532 -5.456 -12.202 1.00 83.69 90 GLU A C 1
ATOM 757 O O . GLU A 1 90 ? -6.932 -4.628 -12.892 1.00 83.69 90 GLU A O 1
ATOM 762 N N . LEU A 1 91 ? -7.480 -5.448 -10.866 1.00 84.12 91 LEU A N 1
ATOM 763 C CA . LEU A 1 91 ? -6.706 -4.472 -10.099 1.00 84.12 91 LEU A CA 1
ATOM 764 C C . LEU A 1 91 ? -5.220 -4.498 -10.482 1.00 84.12 91 LEU A C 1
ATOM 766 O O . LEU A 1 91 ? -4.627 -3.451 -10.751 1.00 84.12 91 LEU A O 1
ATOM 770 N N . HIS A 1 92 ? -4.617 -5.688 -10.555 1.00 86.06 92 HIS A N 1
ATOM 771 C CA . HIS A 1 92 ? -3.228 -5.831 -10.994 1.00 86.06 92 HIS A CA 1
ATOM 772 C C . HIS A 1 92 ? -3.020 -5.292 -12.407 1.00 86.06 92 HIS A C 1
ATOM 774 O O . HIS A 1 92 ? -2.046 -4.586 -12.655 1.00 86.06 92 HIS A O 1
ATOM 780 N N . ARG A 1 93 ? -3.933 -5.583 -13.339 1.00 90.81 93 ARG A N 1
ATOM 781 C CA . ARG A 1 93 ? -3.850 -5.070 -14.712 1.00 90.81 93 ARG A CA 1
ATOM 782 C C . ARG A 1 93 ? -3.953 -3.552 -14.759 1.00 90.81 93 ARG A C 1
ATOM 784 O O . ARG A 1 93 ? -3.178 -2.936 -15.489 1.00 90.81 93 ARG A O 1
ATOM 791 N N . GLU A 1 94 ? -4.863 -2.945 -13.999 1.00 91.81 94 GLU A N 1
ATOM 792 C CA . GLU A 1 94 ? -4.980 -1.486 -13.940 1.00 91.81 94 GLU A CA 1
ATOM 793 C C . GLU A 1 94 ? -3.679 -0.863 -13.424 1.00 91.81 94 GLU A C 1
ATOM 795 O O . GLU A 1 94 ? -3.103 0.004 -14.084 1.00 91.81 94 GLU A O 1
ATOM 800 N N . ILE A 1 95 ? -3.162 -1.343 -12.290 1.00 92.38 95 ILE A N 1
ATOM 801 C CA . ILE A 1 95 ? -1.933 -0.801 -11.697 1.00 92.38 95 ILE A CA 1
ATOM 802 C C . ILE A 1 95 ? -0.717 -1.054 -12.602 1.00 92.38 95 ILE A C 1
ATOM 804 O O . ILE A 1 95 ? 0.142 -0.179 -12.754 1.00 92.38 95 ILE A O 1
ATOM 808 N N . TYR A 1 96 ? -0.656 -2.206 -13.268 1.00 93.12 96 TYR A N 1
ATOM 809 C CA . TYR A 1 96 ? 0.369 -2.505 -14.264 1.00 93.12 96 TYR A CA 1
ATOM 810 C C . TYR A 1 96 ? 0.364 -1.476 -15.399 1.00 93.12 96 TYR A C 1
ATOM 812 O O . TYR A 1 96 ? 1.404 -0.916 -15.738 1.00 93.12 96 TYR A O 1
ATOM 820 N N . ILE A 1 97 ? -0.809 -1.168 -15.962 1.00 93.00 97 ILE A N 1
ATOM 821 C CA . ILE A 1 97 ? -0.944 -0.166 -17.029 1.00 93.00 97 ILE A CA 1
ATOM 822 C C . ILE A 1 97 ? -0.496 1.215 -16.544 1.00 93.00 97 ILE A C 1
ATOM 824 O O . ILE A 1 97 ? 0.211 1.913 -17.272 1.00 93.00 97 ILE A O 1
ATOM 828 N N . LEU A 1 98 ? -0.866 1.595 -15.320 1.00 93.50 98 LEU A N 1
ATOM 829 C CA . LEU A 1 98 ? -0.485 2.880 -14.732 1.00 93.50 98 LEU A CA 1
ATOM 830 C C . LEU A 1 98 ? 1.022 3.010 -14.502 1.00 93.50 98 LEU A C 1
ATOM 832 O O . LEU A 1 98 ? 1.547 4.112 -14.603 1.00 93.50 98 LEU A O 1
ATOM 836 N N . SER A 1 99 ? 1.710 1.909 -14.205 1.00 91.81 99 SER A N 1
ATOM 837 C CA . SER A 1 99 ? 3.136 1.901 -13.853 1.00 91.81 99 SER A CA 1
ATOM 838 C C . SER A 1 99 ? 4.085 1.722 -15.043 1.00 91.81 99 SER A C 1
ATOM 840 O O . SER A 1 99 ? 5.268 2.052 -14.930 1.00 91.81 99 SER A O 1
ATOM 842 N N . LYS A 1 100 ? 3.581 1.294 -16.211 1.00 88.75 100 LYS A N 1
ATOM 843 C CA . LYS A 1 100 ? 4.361 1.159 -17.460 1.00 88.75 100 LYS A CA 1
ATOM 844 C C . LYS A 1 100 ? 5.202 2.377 -17.873 1.00 88.75 100 LYS A C 1
ATOM 846 O O . LYS A 1 100 ? 6.271 2.166 -18.441 1.00 88.75 100 LYS A O 1
ATOM 851 N N . PRO A 1 101 ? 4.763 3.635 -17.673 1.00 87.19 101 PRO A N 1
ATOM 852 C CA . PRO A 1 101 ? 5.578 4.793 -18.042 1.00 87.19 101 PRO A CA 1
ATOM 853 C C . PRO A 1 101 ? 6.849 4.941 -17.197 1.00 87.19 101 PRO A C 1
ATOM 855 O O . PRO A 1 101 ? 7.792 5.593 -17.638 1.00 87.19 101 PRO A O 1
ATOM 858 N N . VAL A 1 102 ? 6.865 4.364 -15.991 1.00 88.25 102 VAL A N 1
ATOM 859 C CA . VAL A 1 102 ? 7.957 4.503 -15.015 1.00 88.25 102 VAL A CA 1
ATOM 860 C C . VAL A 1 102 ? 8.857 3.269 -15.013 1.00 88.25 102 VAL A C 1
ATOM 862 O O . VAL A 1 102 ? 10.078 3.398 -14.945 1.00 88.25 102 VAL A O 1
ATOM 865 N N . TYR A 1 103 ? 8.268 2.078 -15.141 1.00 86.75 103 TYR A N 1
ATOM 866 C CA . TYR A 1 103 ? 8.982 0.805 -15.080 1.00 86.75 103 TYR A CA 1
ATOM 867 C C . TYR A 1 103 ? 8.704 -0.045 -16.318 1.00 86.75 103 TYR A C 1
ATOM 869 O O . TYR A 1 103 ? 7.588 -0.094 -16.833 1.00 86.75 103 TYR A O 1
ATOM 877 N N . SER A 1 104 ? 9.727 -0.757 -16.783 1.00 83.31 104 SER A N 1
ATOM 878 C CA . SER A 1 104 ? 9.615 -1.723 -17.878 1.00 83.31 104 SER A CA 1
ATOM 879 C C . SER A 1 104 ? 9.649 -3.138 -17.309 1.00 83.31 104 SER A C 1
ATOM 881 O O . SER A 1 104 ? 10.706 -3.745 -17.231 1.00 83.31 104 SER A O 1
ATOM 883 N N . PHE A 1 105 ? 8.492 -3.645 -16.880 1.00 85.69 105 PHE A N 1
ATOM 884 C CA . PHE A 1 105 ? 8.351 -5.055 -16.506 1.00 85.69 105 PHE A CA 1
ATOM 885 C C . PHE A 1 105 ? 8.183 -5.914 -17.767 1.00 85.69 105 PHE A C 1
ATOM 887 O O . PHE A 1 105 ? 7.387 -5.567 -18.650 1.00 85.69 105 PHE A O 1
ATOM 894 N N . ALA A 1 106 ? 8.859 -7.057 -17.827 1.00 84.19 106 ALA A N 1
ATOM 895 C CA . ALA A 1 106 ? 8.808 -8.015 -18.926 1.00 84.19 106 ALA A CA 1
ATOM 896 C C . ALA A 1 106 ? 7.415 -8.642 -19.102 1.00 84.19 106 ALA A C 1
ATOM 898 O O . ALA A 1 106 ? 7.032 -9.031 -20.207 1.00 84.19 106 ALA A O 1
ATOM 899 N N . SER A 1 107 ? 6.625 -8.744 -18.026 1.00 88.81 107 SER A N 1
ATOM 900 C CA . SER A 1 107 ? 5.266 -9.295 -18.077 1.00 88.81 107 SER A CA 1
ATOM 901 C C . SER A 1 107 ? 4.370 -8.801 -16.938 1.00 88.81 107 SER A C 1
ATOM 903 O O . SER A 1 107 ? 4.844 -8.266 -15.936 1.00 88.81 107 SER A O 1
ATOM 905 N N . LEU A 1 108 ? 3.056 -9.034 -17.070 1.00 88.94 108 LEU A N 1
ATOM 906 C CA . LEU A 1 108 ? 2.107 -8.849 -15.967 1.00 88.94 108 LEU A CA 1
ATOM 907 C C . LEU A 1 108 ? 2.443 -9.763 -14.778 1.00 88.94 108 LEU A C 1
ATOM 909 O O . LEU A 1 108 ? 2.287 -9.350 -13.639 1.00 88.94 108 LEU A O 1
ATOM 913 N N . GLU A 1 109 ? 2.933 -10.980 -15.032 1.00 90.06 109 GLU A N 1
ATOM 914 C CA . GLU A 1 109 ? 3.304 -11.929 -13.976 1.00 90.06 109 GLU A CA 1
ATOM 915 C C . GLU A 1 109 ? 4.473 -11.407 -13.129 1.00 90.06 109 GLU A C 1
ATOM 917 O O . GLU A 1 109 ? 4.450 -11.498 -11.902 1.00 90.06 109 GLU A O 1
ATOM 922 N N . GLU A 1 110 ? 5.492 -10.840 -13.775 1.00 89.62 110 GLU A N 1
ATOM 923 C CA . GLU A 1 110 ? 6.609 -10.200 -13.078 1.00 89.62 110 GLU A CA 1
ATOM 924 C C . GLU A 1 110 ? 6.138 -8.993 -12.263 1.00 89.62 110 GLU A C 1
ATOM 926 O O . GLU A 1 110 ? 6.470 -8.884 -11.081 1.00 89.62 110 GLU A O 1
ATOM 931 N N . PHE A 1 111 ? 5.309 -8.132 -12.862 1.00 92.00 111 PHE A N 1
ATOM 932 C CA . PHE A 1 111 ? 4.693 -7.015 -12.153 1.00 92.00 111 PHE A CA 1
ATOM 933 C C . PHE A 1 111 ? 3.931 -7.485 -10.907 1.00 92.00 111 PHE A C 1
ATOM 935 O O . PHE A 1 111 ? 4.139 -6.928 -9.832 1.00 92.00 111 PHE A O 1
ATOM 942 N N . THR A 1 112 ? 3.091 -8.519 -11.021 1.00 89.56 112 THR A N 1
ATOM 943 C CA . THR A 1 112 ? 2.310 -9.048 -9.895 1.00 89.56 112 THR A CA 1
ATOM 944 C C . THR A 1 112 ? 3.220 -9.504 -8.761 1.00 89.56 112 THR A C 1
ATOM 946 O O . THR A 1 112 ? 2.990 -9.130 -7.616 1.00 89.56 112 THR A O 1
ATOM 949 N N . LYS A 1 113 ? 4.314 -10.214 -9.063 1.00 89.75 113 LYS A N 1
ATOM 950 C CA . LYS A 1 113 ? 5.290 -10.623 -8.038 1.00 89.75 113 LYS A CA 1
ATOM 951 C C . LYS A 1 113 ? 5.911 -9.419 -7.329 1.00 89.75 113 LYS A C 1
ATOM 953 O O . LYS A 1 113 ? 6.046 -9.433 -6.109 1.00 89.75 113 LYS A O 1
ATOM 958 N N . ILE A 1 114 ? 6.279 -8.376 -8.071 1.00 91.81 114 ILE A N 1
ATOM 959 C CA . ILE A 1 114 ? 6.858 -7.152 -7.496 1.00 91.81 114 ILE A CA 1
ATOM 960 C C . ILE A 1 114 ? 5.831 -6.415 -6.636 1.00 91.81 114 ILE A C 1
ATOM 962 O O . ILE A 1 114 ? 6.146 -6.011 -5.517 1.00 91.81 114 ILE A O 1
ATOM 966 N N . PHE A 1 115 ? 4.600 -6.281 -7.124 1.00 90.62 115 PHE A N 1
ATOM 967 C CA . PHE A 1 115 ? 3.511 -5.661 -6.383 1.00 90.62 115 PHE A CA 1
ATOM 968 C C . PHE A 1 115 ? 3.211 -6.415 -5.080 1.00 90.62 115 PHE A C 1
ATOM 970 O O . PHE A 1 115 ? 3.118 -5.791 -4.022 1.00 90.62 115 PHE A O 1
ATOM 977 N N . ASP A 1 116 ? 3.170 -7.747 -5.121 1.00 86.88 116 ASP A N 1
ATOM 978 C CA . ASP A 1 116 ? 2.991 -8.591 -3.938 1.00 86.88 116 ASP A CA 1
ATOM 979 C C . ASP A 1 116 ? 4.130 -8.406 -2.928 1.00 86.88 116 ASP A C 1
ATOM 981 O O . ASP A 1 116 ? 3.882 -8.302 -1.725 1.00 86.88 116 ASP A O 1
ATOM 985 N N . MET A 1 117 ? 5.385 -8.301 -3.383 1.00 90.94 117 MET A N 1
ATOM 986 C CA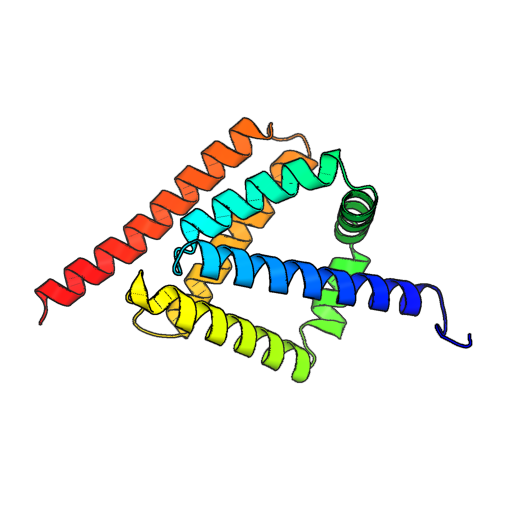 . MET A 1 117 ? 6.510 -8.000 -2.489 1.00 90.94 117 MET A CA 1
ATOM 987 C C . MET A 1 117 ? 6.345 -6.637 -1.807 1.00 90.94 117 MET A C 1
ATOM 989 O O . MET A 1 117 ? 6.517 -6.542 -0.590 1.00 90.94 117 MET A O 1
ATOM 993 N N . ILE A 1 118 ? 5.980 -5.594 -2.562 1.00 92.81 118 ILE A N 1
ATOM 994 C CA . ILE A 1 118 ? 5.701 -4.256 -2.015 1.00 92.81 118 ILE A CA 1
ATOM 995 C C . ILE A 1 118 ? 4.594 -4.347 -0.959 1.00 92.81 118 ILE A C 1
ATOM 997 O O . ILE A 1 118 ? 4.743 -3.824 0.148 1.00 92.81 118 ILE A O 1
ATOM 1001 N N . PHE A 1 119 ? 3.506 -5.052 -1.273 1.00 87.50 119 PHE A N 1
ATOM 1002 C CA . PHE A 1 119 ? 2.371 -5.234 -0.375 1.00 87.50 119 PHE A CA 1
ATOM 1003 C C . PHE A 1 119 ? 2.757 -5.975 0.913 1.00 87.50 119 PHE A C 1
ATOM 1005 O O . PHE A 1 119 ? 2.392 -5.552 2.012 1.00 87.50 119 PHE A O 1
ATOM 1012 N N . VAL A 1 120 ? 3.560 -7.037 0.816 1.00 86.62 120 VAL A N 1
ATOM 1013 C CA . VAL A 1 120 ? 4.061 -7.777 1.983 1.00 86.62 120 VAL A CA 1
ATOM 1014 C C . VAL A 1 120 ? 4.927 -6.887 2.872 1.00 86.62 120 VAL A C 1
ATOM 1016 O O . VAL A 1 120 ? 4.725 -6.868 4.088 1.00 86.62 120 VAL A O 1
ATOM 1019 N N . LEU A 1 121 ? 5.863 -6.125 2.300 1.00 91.44 121 LEU A N 1
ATOM 1020 C CA . LEU A 1 121 ? 6.711 -5.206 3.068 1.00 91.44 121 LEU A CA 1
ATOM 1021 C C . LEU A 1 121 ? 5.896 -4.107 3.756 1.00 91.44 121 LEU A C 1
ATOM 1023 O O . LEU A 1 121 ? 6.146 -3.773 4.921 1.00 91.44 121 LEU A O 1
ATOM 1027 N N . PHE A 1 122 ? 4.891 -3.580 3.057 1.00 90.25 122 PHE A N 1
ATOM 1028 C CA . PHE A 1 122 ? 3.947 -2.613 3.603 1.00 90.25 122 PHE A CA 1
ATOM 1029 C C . PHE A 1 122 ? 3.223 -3.180 4.833 1.00 90.25 122 PHE A C 1
ATOM 1031 O O . PHE A 1 122 ? 3.245 -2.573 5.908 1.00 90.25 122 PHE A O 1
ATOM 1038 N N . LEU A 1 123 ? 2.636 -4.377 4.711 1.00 84.44 123 LEU A N 1
ATOM 1039 C CA . LEU A 1 123 ? 1.922 -5.033 5.809 1.00 84.44 123 LEU A CA 1
ATOM 1040 C C . LEU A 1 123 ? 2.844 -5.368 6.982 1.00 84.44 123 LEU A C 1
ATOM 1042 O O . LEU A 1 123 ? 2.488 -5.121 8.134 1.00 84.44 123 LEU A O 1
ATOM 1046 N N . GLN A 1 124 ? 4.043 -5.889 6.716 1.00 86.38 124 GLN A N 1
ATOM 1047 C CA . GLN A 1 124 ? 5.031 -6.175 7.758 1.00 86.38 124 GLN A CA 1
ATOM 1048 C C . GLN A 1 124 ? 5.401 -4.915 8.547 1.00 86.38 124 GLN A C 1
ATOM 1050 O O . GLN A 1 124 ? 5.486 -4.959 9.778 1.00 86.38 124 GLN A O 1
ATOM 1055 N N . SER A 1 125 ? 5.578 -3.789 7.856 1.00 90.31 125 SER A N 1
ATOM 1056 C CA . SER A 1 125 ? 5.898 -2.504 8.481 1.00 90.31 125 SER A CA 1
ATOM 1057 C C . SER A 1 125 ? 4.739 -1.995 9.334 1.00 90.31 125 SER A C 1
ATOM 1059 O O . SER A 1 125 ? 4.951 -1.575 10.474 1.00 90.31 125 SER A O 1
ATOM 1061 N N . LEU A 1 126 ? 3.504 -2.123 8.841 1.00 84.88 126 LEU A N 1
ATOM 1062 C CA . LEU A 1 126 ? 2.303 -1.753 9.588 1.00 84.88 126 LEU A CA 1
ATOM 1063 C C . LEU A 1 126 ? 2.154 -2.607 10.854 1.00 84.88 126 LEU A C 1
ATOM 1065 O O . LEU A 1 126 ? 1.970 -2.075 11.950 1.00 84.88 126 LEU A O 1
ATOM 1069 N N . ILE A 1 127 ? 2.312 -3.928 10.732 1.00 83.62 127 ILE A N 1
ATOM 1070 C CA . ILE A 1 127 ? 2.263 -4.869 11.859 1.00 83.62 127 ILE A CA 1
ATOM 1071 C C . ILE A 1 127 ? 3.353 -4.546 12.887 1.00 83.62 127 ILE A C 1
ATOM 1073 O O . ILE A 1 127 ? 3.093 -4.605 14.091 1.00 83.62 127 ILE A O 1
ATOM 1077 N N . ALA A 1 128 ? 4.564 -4.182 12.458 1.00 86.12 128 ALA A N 1
ATOM 1078 C CA . ALA A 1 128 ? 5.653 -3.831 13.369 1.00 86.12 128 ALA A CA 1
ATOM 1079 C C . ALA A 1 128 ? 5.324 -2.599 14.232 1.00 86.12 128 ALA A C 1
ATOM 1081 O O . ALA A 1 128 ? 5.584 -2.622 15.439 1.00 86.12 128 ALA A O 1
ATOM 1082 N N . VAL A 1 129 ? 4.690 -1.574 13.648 1.00 87.62 129 VAL A N 1
ATOM 1083 C CA . VAL A 1 129 ? 4.190 -0.405 14.396 1.00 87.62 129 VAL A CA 1
ATOM 1084 C C . VAL A 1 129 ? 3.078 -0.822 15.359 1.00 87.62 129 VAL A C 1
ATOM 1086 O O . VAL A 1 129 ? 3.128 -0.528 16.553 1.00 87.62 129 VAL A O 1
ATOM 1089 N N . LYS A 1 130 ? 2.080 -1.562 14.867 1.00 81.69 130 LYS A N 1
ATOM 1090 C CA . LYS A 1 130 ? 0.890 -1.971 15.640 1.00 81.69 130 LYS A CA 1
ATOM 1091 C C . LYS A 1 130 ? 1.224 -2.868 16.827 1.00 81.69 130 LYS A C 1
ATOM 1093 O O . LYS A 1 130 ? 0.635 -2.731 17.894 1.00 81.69 130 LYS A O 1
ATOM 1098 N N . SER A 1 131 ? 2.197 -3.756 16.654 1.00 80.50 131 SER A N 1
ATOM 1099 C CA . SER A 1 131 ? 2.706 -4.641 17.705 1.00 80.50 131 SER A CA 1
ATOM 1100 C C . SER A 1 131 ? 3.716 -3.963 18.638 1.00 80.50 131 SER A C 1
ATOM 1102 O O . SER A 1 131 ? 4.296 -4.640 19.486 1.00 80.50 131 SER A O 1
ATOM 1104 N N . ARG A 1 132 ? 3.935 -2.644 18.497 1.00 85.56 132 ARG A N 1
ATOM 1105 C CA . ARG A 1 132 ? 4.899 -1.842 19.271 1.00 85.56 132 ARG A CA 1
ATOM 1106 C C . ARG A 1 132 ? 6.332 -2.384 19.218 1.00 85.56 132 ARG A C 1
ATOM 1108 O O . ARG A 1 132 ? 7.132 -2.110 20.107 1.00 85.56 132 ARG A O 1
ATOM 1115 N N . ARG A 1 133 ? 6.664 -3.155 18.177 1.00 86.25 133 ARG A N 1
ATOM 1116 C CA . ARG A 1 133 ? 8.026 -3.650 17.930 1.00 86.25 133 ARG A CA 1
ATOM 1117 C C . ARG A 1 133 ? 8.923 -2.561 17.350 1.00 86.25 133 ARG A C 1
ATOM 1119 O O . ARG A 1 133 ? 10.139 -2.685 17.438 1.00 86.25 133 ARG A O 1
ATOM 1126 N N . ARG A 1 134 ? 8.325 -1.545 16.719 1.00 90.88 134 ARG A N 1
ATOM 1127 C CA . ARG A 1 134 ? 8.999 -0.393 16.109 1.00 90.88 134 ARG A CA 1
ATOM 1128 C C . ARG A 1 134 ? 8.166 0.868 16.288 1.00 90.88 134 ARG A C 1
ATOM 1130 O O . ARG A 1 134 ? 6.938 0.799 16.355 1.00 90.88 134 ARG A O 1
ATOM 1137 N N . THR A 1 135 ? 8.833 2.012 16.319 1.00 93.94 135 THR A N 1
ATOM 1138 C CA . THR A 1 135 ? 8.187 3.321 16.176 1.00 93.94 135 THR A CA 1
ATOM 1139 C C . THR A 1 135 ? 7.722 3.549 14.732 1.00 93.94 135 THR A C 1
ATOM 1141 O O . THR A 1 135 ? 8.194 2.893 13.802 1.00 93.94 135 THR A O 1
ATOM 1144 N N . GLU A 1 136 ? 6.810 4.506 14.524 1.00 92.69 136 GLU A N 1
ATOM 1145 C CA . GLU A 1 136 ? 6.372 4.921 13.179 1.00 92.69 136 GLU A CA 1
ATOM 1146 C C . GLU A 1 136 ? 7.552 5.365 12.301 1.00 92.69 136 GLU A C 1
ATOM 1148 O O . GLU A 1 136 ? 7.623 5.013 11.125 1.00 92.69 136 GLU A O 1
ATOM 1153 N N . ILE A 1 137 ? 8.503 6.097 12.893 1.00 94.06 137 ILE A N 1
ATOM 1154 C CA . ILE A 1 137 ? 9.691 6.615 12.206 1.00 94.06 137 ILE A CA 1
ATOM 1155 C C . ILE A 1 137 ? 10.590 5.462 11.753 1.00 94.06 137 ILE A C 1
ATOM 1157 O O . ILE A 1 137 ? 10.963 5.403 10.584 1.00 94.06 137 ILE A O 1
ATOM 1161 N N . GLU A 1 138 ? 10.899 4.521 12.649 1.00 94.94 138 GLU A N 1
ATOM 1162 C CA . GLU A 1 138 ? 11.730 3.355 12.321 1.00 94.94 138 GLU A CA 1
ATOM 1163 C C . GLU A 1 138 ? 11.075 2.463 11.267 1.00 94.94 138 GLU A C 1
ATOM 1165 O O . GLU A 1 138 ? 11.745 1.978 10.359 1.00 94.94 138 GLU A O 1
ATOM 1170 N N . ALA A 1 139 ? 9.763 2.231 11.367 1.00 94.31 139 ALA A N 1
ATOM 1171 C CA . ALA A 1 139 ? 9.052 1.419 10.388 1.00 94.31 139 ALA A CA 1
ATOM 1172 C C . ALA A 1 139 ? 9.041 2.076 9.003 1.00 94.31 139 ALA A C 1
ATOM 1174 O O . ALA A 1 139 ? 9.255 1.382 8.013 1.00 94.31 139 ALA A O 1
ATOM 1175 N N . LYS A 1 140 ? 8.852 3.400 8.935 1.00 94.50 140 LYS A N 1
ATOM 1176 C CA . LYS A 1 140 ? 8.901 4.157 7.680 1.00 94.50 140 LYS A CA 1
ATOM 1177 C C . LYS A 1 140 ? 10.293 4.125 7.045 1.00 94.50 140 LYS A C 1
ATOM 1179 O O . LYS A 1 140 ? 10.399 3.885 5.849 1.00 94.50 140 LYS A O 1
ATOM 1184 N N . ASP A 1 141 ? 11.346 4.346 7.830 1.00 95.88 141 ASP A N 1
ATOM 1185 C CA . 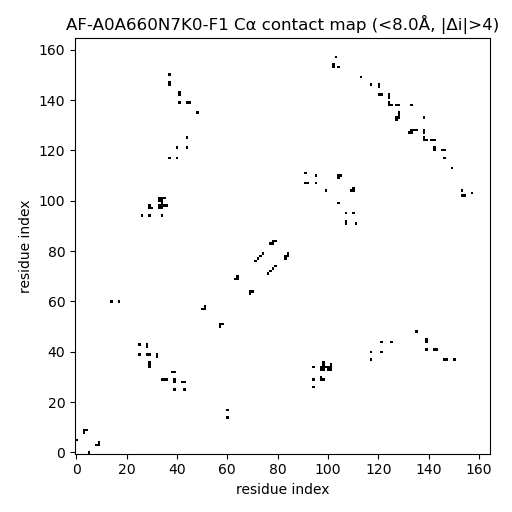ASP A 1 141 ? 12.732 4.304 7.341 1.00 95.88 141 ASP A CA 1
ATOM 1186 C C . ASP A 1 141 ? 13.103 2.908 6.817 1.00 95.88 141 ASP A C 1
ATOM 1188 O O . ASP A 1 141 ? 13.655 2.779 5.725 1.00 95.88 141 ASP A O 1
ATOM 1192 N N . ILE A 1 142 ? 12.729 1.848 7.541 1.00 95.62 142 ILE A N 1
ATOM 1193 C CA . ILE A 1 142 ? 12.983 0.471 7.100 1.00 95.62 142 ILE A CA 1
ATOM 1194 C C . ILE A 1 142 ? 12.186 0.135 5.838 1.00 95.62 142 ILE A C 1
ATOM 1196 O O . ILE A 1 142 ? 12.770 -0.413 4.905 1.00 95.62 142 ILE A O 1
ATOM 1200 N N . LEU A 1 143 ? 10.894 0.480 5.786 1.00 96.19 143 LEU A N 1
ATOM 1201 C CA . LEU A 1 143 ? 10.068 0.266 4.598 1.00 96.19 143 LEU A CA 1
ATOM 1202 C C . LEU A 1 143 ? 10.685 0.959 3.383 1.00 96.19 143 LEU A C 1
ATOM 1204 O O . LEU A 1 143 ? 10.882 0.306 2.365 1.00 96.19 143 LEU A O 1
ATOM 1208 N N . SER A 1 144 ? 11.048 2.240 3.509 1.00 96.38 144 SER A N 1
ATOM 1209 C CA . SER A 1 144 ? 11.658 3.003 2.417 1.00 96.38 144 SER A CA 1
ATOM 1210 C C . SER A 1 144 ? 12.908 2.306 1.892 1.00 96.38 144 SER A C 1
ATOM 1212 O O . SER A 1 144 ? 12.984 2.032 0.705 1.00 96.38 144 SER A O 1
ATOM 1214 N N . ARG A 1 145 ? 13.836 1.904 2.771 1.00 95.81 145 ARG A N 1
ATOM 1215 C CA . ARG A 1 145 ? 15.066 1.212 2.348 1.00 95.81 145 ARG A CA 1
ATOM 1216 C C . ARG A 1 145 ? 14.793 -0.130 1.675 1.00 95.81 145 ARG A C 1
ATOM 1218 O O . ARG A 1 145 ? 15.502 -0.506 0.748 1.00 95.81 145 ARG A O 1
ATOM 1225 N N . GLN A 1 146 ? 13.806 -0.886 2.154 1.00 96.31 146 GLN A N 1
ATOM 1226 C CA . GLN A 1 146 ? 13.439 -2.163 1.538 1.00 96.31 146 GLN A CA 1
ATOM 1227 C C . GLN A 1 146 ? 12.802 -1.959 0.159 1.00 96.31 146 GLN A C 1
ATOM 1229 O O . GLN A 1 146 ? 13.089 -2.727 -0.757 1.00 96.31 146 GLN A O 1
ATOM 1234 N N . LEU A 1 147 ? 11.981 -0.919 0.007 1.00 96.00 147 LEU A N 1
ATOM 1235 C CA . LEU A 1 147 ? 11.409 -0.522 -1.276 1.00 96.00 147 LEU A CA 1
ATOM 1236 C C . LEU A 1 147 ? 12.495 -0.040 -2.243 1.00 96.00 147 LEU A C 1
ATOM 1238 O O . LEU A 1 147 ? 12.500 -0.503 -3.378 1.00 96.00 147 LEU A O 1
ATOM 1242 N N . ASP A 1 148 ? 13.457 0.765 -1.782 1.00 94.19 148 ASP A N 1
ATOM 1243 C CA . ASP A 1 148 ? 14.590 1.233 -2.592 1.00 94.19 148 ASP A CA 1
ATOM 1244 C C . ASP A 1 148 ? 15.404 0.050 -3.145 1.00 94.19 148 ASP A C 1
ATOM 1246 O O . ASP A 1 148 ? 15.778 0.039 -4.314 1.00 94.19 148 ASP A O 1
ATOM 1250 N N . ILE A 1 149 ? 15.645 -0.990 -2.335 1.00 92.62 149 ILE A N 1
ATOM 1251 C CA . ILE A 1 149 ? 16.353 -2.204 -2.780 1.00 92.62 149 ILE A CA 1
ATOM 1252 C C . ILE A 1 149 ? 15.590 -2.910 -3.908 1.00 92.62 149 ILE A C 1
ATOM 1254 O O . ILE A 1 149 ? 16.205 -3.353 -4.880 1.00 92.62 149 ILE A O 1
ATOM 1258 N N . ILE A 1 150 ? 14.264 -3.029 -3.786 1.00 91.94 150 ILE A N 1
ATOM 1259 C CA . ILE A 1 150 ? 13.442 -3.653 -4.829 1.00 91.94 150 ILE A CA 1
ATOM 1260 C C . ILE A 1 150 ? 13.429 -2.772 -6.082 1.00 91.94 150 ILE A C 1
ATOM 1262 O O . ILE A 1 150 ? 13.636 -3.290 -7.176 1.00 91.94 150 ILE A O 1
ATOM 1266 N N . GLU A 1 151 ? 13.243 -1.459 -5.936 1.00 91.56 151 GLU A N 1
ATOM 1267 C CA . GLU A 1 151 ? 13.230 -0.504 -7.048 1.00 91.56 151 GLU A CA 1
ATOM 1268 C C . GLU A 1 151 ? 14.553 -0.524 -7.822 1.00 91.56 151 GLU A C 1
ATOM 1270 O O . GLU A 1 151 ? 14.558 -0.610 -9.051 1.00 91.56 151 GLU A O 1
ATOM 1275 N N . MET A 1 152 ? 15.685 -0.552 -7.114 1.00 87.25 152 MET A N 1
ATOM 1276 C CA . MET A 1 152 ? 17.005 -0.719 -7.723 1.00 87.25 152 MET A CA 1
ATOM 1277 C C . MET A 1 152 ? 17.119 -2.033 -8.503 1.00 87.25 152 MET A C 1
ATOM 1279 O O . MET A 1 152 ? 17.700 -2.038 -9.587 1.00 87.25 152 MET A O 1
ATOM 1283 N N . GLY A 1 153 ? 16.567 -3.132 -7.979 1.00 83.25 153 GLY A N 1
ATOM 1284 C CA . GLY A 1 153 ? 16.521 -4.417 -8.681 1.00 83.25 153 GLY A CA 1
ATOM 1285 C C . GLY A 1 153 ? 15.767 -4.318 -10.007 1.00 83.25 153 GLY A C 1
ATOM 1286 O O . GLY A 1 153 ? 16.296 -4.721 -11.040 1.00 83.25 153 GLY A O 1
ATOM 1287 N N . VAL A 1 154 ? 14.589 -3.687 -9.989 1.00 81.31 154 VAL A N 1
ATOM 1288 C CA . VAL A 1 154 ? 13.771 -3.448 -11.189 1.00 81.31 154 VAL A CA 1
ATOM 1289 C C . VAL A 1 154 ? 14.522 -2.598 -12.216 1.00 81.31 154 VAL A C 1
ATOM 1291 O O . VAL A 1 154 ? 14.518 -2.922 -13.399 1.00 81.31 154 VAL A O 1
ATOM 1294 N N . HIS A 1 155 ? 15.209 -1.533 -11.798 1.00 76.25 155 HIS A N 1
ATOM 1295 C CA . HIS A 1 155 ? 15.966 -0.685 -12.726 1.00 76.25 155 HIS A CA 1
ATOM 1296 C C . HIS A 1 155 ? 17.205 -1.371 -13.321 1.00 76.25 155 HIS A C 1
ATOM 1298 O O . HIS A 1 155 ? 17.462 -1.212 -14.515 1.00 76.25 155 HIS A O 1
ATOM 1304 N N . CYS A 1 156 ? 17.947 -2.155 -12.531 1.00 66.50 156 CYS A N 1
ATOM 1305 C CA . CYS A 1 156 ? 19.132 -2.877 -13.009 1.00 66.50 156 CYS A CA 1
ATOM 1306 C C . CYS A 1 156 ? 18.811 -3.855 -14.149 1.00 66.50 156 CYS A C 1
ATOM 1308 O O . CYS A 1 156 ? 19.619 -4.023 -15.066 1.00 66.50 156 CYS A O 1
ATOM 1310 N N . ASP A 1 157 ? 17.652 -4.513 -14.100 1.00 61.91 157 ASP A N 1
ATOM 1311 C CA . ASP A 1 157 ? 17.252 -5.458 -15.144 1.00 61.91 157 ASP A CA 1
ATOM 1312 C C . ASP A 1 157 ? 16.866 -4.738 -16.449 1.00 61.91 157 ASP A C 1
ATOM 1314 O O . ASP A 1 157 ? 17.261 -5.186 -17.527 1.00 61.91 157 ASP A O 1
ATOM 1318 N N . ILE A 1 158 ? 16.245 -3.554 -16.366 1.00 61.66 158 ILE A N 1
ATOM 1319 C CA . ILE A 1 158 ? 15.939 -2.706 -17.535 1.00 61.66 158 ILE A CA 1
ATOM 1320 C C . ILE A 1 158 ? 17.219 -2.272 -18.262 1.00 61.66 158 ILE A C 1
ATOM 1322 O O . ILE A 1 158 ? 17.277 -2.289 -19.494 1.00 61.66 158 ILE A O 1
ATOM 1326 N N . GLU A 1 159 ? 18.249 -1.857 -17.523 1.00 62.66 159 GLU A N 1
ATOM 1327 C CA . GLU A 1 159 ? 19.526 -1.438 -18.116 1.00 62.66 159 GLU A CA 1
ATOM 1328 C C . GLU A 1 159 ? 20.226 -2.604 -18.826 1.00 62.66 159 GLU A C 1
ATOM 1330 O O . GLU A 1 159 ? 2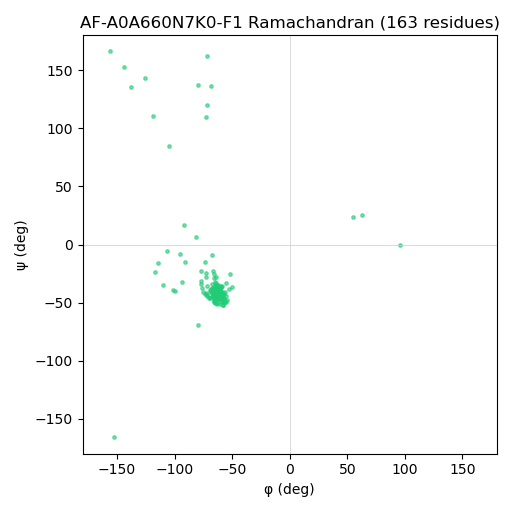0.664 -2.460 -19.968 1.00 62.66 159 GLU A O 1
ATOM 1335 N N . ARG A 1 160 ? 20.240 -3.793 -18.211 1.00 60.50 160 ARG A N 1
ATOM 1336 C CA . ARG A 1 160 ? 20.810 -5.008 -18.818 1.00 60.50 160 ARG A CA 1
ATOM 1337 C C . ARG A 1 160 ? 20.066 -5.471 -20.064 1.00 60.50 160 ARG A C 1
ATOM 1339 O O . ARG A 1 160 ? 20.693 -6.015 -20.971 1.00 60.50 160 ARG A O 1
ATOM 1346 N N . GLU A 1 161 ? 18.746 -5.309 -20.117 1.00 60.53 161 GLU A N 1
ATOM 1347 C CA . GLU A 1 161 ? 17.971 -5.614 -21.322 1.00 60.53 161 GLU A CA 1
ATOM 1348 C C . GLU A 1 161 ? 18.274 -4.631 -22.455 1.00 60.53 161 GLU A C 1
ATOM 1350 O O . GLU A 1 161 ? 18.434 -5.059 -23.597 1.00 60.53 161 GLU A O 1
ATOM 1355 N N . ARG A 1 162 ? 18.446 -3.337 -22.152 1.00 60.12 162 ARG A N 1
ATOM 1356 C CA . ARG A 1 162 ? 18.840 -2.323 -23.147 1.00 60.12 162 ARG A CA 1
ATOM 1357 C C . ARG A 1 162 ? 20.231 -2.560 -23.731 1.00 60.12 162 ARG A C 1
ATOM 1359 O O . ARG A 1 162 ? 20.436 -2.257 -24.897 1.00 60.12 162 ARG A O 1
ATOM 1366 N N . GLU A 1 163 ? 21.169 -3.100 -22.955 1.00 60.47 163 GLU A N 1
ATOM 1367 C CA . GLU A 1 163 ? 22.521 -3.439 -23.431 1.00 60.47 163 GLU A CA 1
ATOM 1368 C C . GLU A 1 163 ? 22.569 -4.690 -24.331 1.00 60.47 163 GLU A C 1
ATOM 1370 O O . GLU A 1 163 ? 23.580 -4.937 -24.990 1.00 60.47 163 GLU A O 1
ATOM 1375 N N . ARG A 1 164 ? 21.504 -5.504 -24.355 1.00 55.88 164 ARG A N 1
ATOM 1376 C CA . ARG A 1 164 ? 21.418 -6.746 -25.149 1.00 55.88 164 ARG A CA 1
ATOM 1377 C C . ARG A 1 164 ? 20.726 -6.580 -26.509 1.00 55.88 164 ARG A C 1
ATOM 1379 O O . ARG A 1 164 ? 20.733 -7.542 -27.280 1.00 55.88 164 ARG A O 1
ATOM 1386 N N . VAL A 1 165 ? 20.125 -5.419 -26.782 1.00 51.81 165 VAL A N 1
ATOM 1387 C CA . VAL A 1 165 ? 19.426 -5.061 -28.036 1.00 51.81 165 VAL 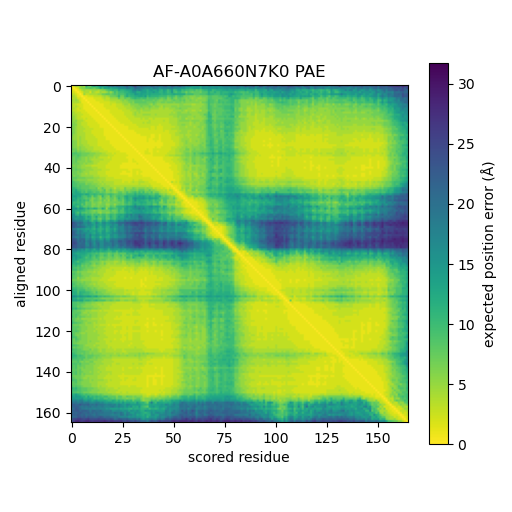A CA 1
ATOM 1388 C C . VAL A 1 165 ? 20.324 -4.185 -28.900 1.00 51.81 165 VAL A C 1
ATOM 1390 O O . VAL A 1 165 ? 20.366 -4.437 -30.125 1.00 51.81 165 VAL A O 1
#

pLDDT: mean 79.48, std 14.63, range [42.72, 96.38]

Nearest PDB structures (foldseek):
  3p9t-assembly1_B  TM=5.073E-01  e=8.992E+00  Stenotrophomonas maltophilia

Solvent-accessible surface area (backbone atoms only — not comparable to full-atom values): 9005 Å² total; per-residue (Å²): 101,94,88,32,81,48,71,64,51,49,47,49,54,56,48,52,56,48,51,51,53,51,51,54,48,52,54,48,42,23,58,77,52,63,15,35,62,62,63,29,51,54,50,52,51,56,50,51,60,52,43,43,80,74,28,73,67,52,45,52,48,55,55,45,62,67,34,66,63,47,56,40,44,47,59,67,64,39,54,66,36,70,67,45,42,50,53,53,51,49,50,50,52,52,53,49,62,49,20,49,87,69,44,79,65,96,40,72,69,57,44,50,55,53,51,50,52,53,49,51,50,51,51,52,33,51,49,33,35,75,70,68,76,36,52,70,67,58,30,50,54,51,44,48,55,55,42,50,55,51,52,50,53,56,51,55,53,48,54,56,53,62,75,72,111

Foldseek 3Di:
DVCAPDPVRVVVVLVVVVVVVLLVQLLVLCVVVQLDNLVSLLVSLVVLVVCCVVDPSSVVVVVVVPPPVNVCCCPPVQCPDPVNVVVVLVSLVSSVVSNVVPFDDPDSVSSVVLNVVLVVLSVVLVVCCVVVVDPSVVSSVVSSVVSVVSVVVRVVVVVVVVVVD

Mean predicted aligned error: 7.79 Å

Sequence (165 aa):
YTYFEDKDDLFQYVAEDFVRRIVDRVITVIKENGGNLFLSANMLFAEGLEREKTSTYAQLYLEVFKDYTFVRLMNEEGARSKENLEKWEELHREIYILSKPVYSFASLEEFTKIFDMIFVLFLQSLIAVKSRRRTEIEAKDILSRQLDIIEMGVHCDIERERERV